Protein AF-A0A7W3W236-F1 (afdb_monomer_lite)

Secondary structure (DSSP, 8-state):
-------PPPPPP-S----------BTTB-----EEEE-TTSBP-TT-TTS-HHHHHHTB---EEEE---HHHHTT------SSHHHHS-HHHHHHHHHTTTTTT---

Structure (mmCIF, N/CA/C/O backbone):
data_AF-A0A7W3W236-F1
#
_entry.id   AF-A0A7W3W236-F1
#
loop_
_atom_site.group_PDB
_atom_site.id
_atom_site.type_symbol
_atom_site.label_atom_id
_atom_site.label_alt_id
_atom_site.label_comp_id
_atom_site.label_asym_id
_atom_site.label_entity_id
_atom_site.label_seq_id
_atom_site.pdbx_PDB_ins_code
_atom_site.Cartn_x
_atom_site.Cartn_y
_atom_site.Cartn_z
_atom_site.occupancy
_atom_site.B_iso_or_equiv
_atom_site.auth_seq_id
_atom_site.auth_comp_id
_atom_site.auth_asym_id
_atom_site.auth_atom_id
_atom_site.pdbx_PDB_model_num
ATOM 1 N N . MET A 1 1 ? -28.217 22.174 -3.347 1.00 35.62 1 MET A N 1
ATOM 2 C CA . MET A 1 1 ? -27.389 21.371 -4.274 1.00 35.62 1 MET A CA 1
ATOM 3 C C . MET A 1 1 ? -26.147 22.178 -4.628 1.00 35.62 1 MET A C 1
ATOM 5 O O . MET A 1 1 ? -26.247 23.078 -5.447 1.00 35.62 1 MET A O 1
ATOM 9 N N . LEU A 1 2 ? -25.011 21.941 -3.964 1.00 31.86 2 LEU A N 1
ATOM 10 C CA . LEU A 1 2 ? -23.776 22.700 -4.201 1.00 31.86 2 LEU A CA 1
ATOM 11 C C . LEU A 1 2 ? -22.709 21.747 -4.759 1.00 31.86 2 LEU A C 1
ATOM 13 O O . LEU A 1 2 ? -22.137 20.948 -4.021 1.00 31.86 2 LEU A O 1
ATOM 17 N N . ARG A 1 3 ? -22.484 21.798 -6.078 1.00 39.22 3 ARG A N 1
ATOM 18 C CA . ARG A 1 3 ? -21.377 21.100 -6.745 1.00 39.22 3 ARG A CA 1
ATOM 19 C C . ARG A 1 3 ? -20.084 21.846 -6.415 1.00 39.22 3 ARG A C 1
ATOM 21 O O . ARG A 1 3 ? -19.900 22.972 -6.866 1.00 39.22 3 ARG A O 1
ATOM 28 N N . ARG A 1 4 ? -19.196 21.245 -5.620 1.00 39.03 4 ARG A N 1
ATOM 29 C CA . ARG A 1 4 ? -17.830 21.756 -5.455 1.00 39.03 4 ARG A CA 1
ATOM 30 C C . ARG A 1 4 ? -16.996 21.280 -6.641 1.00 39.03 4 ARG A C 1
ATOM 32 O O . ARG A 1 4 ? -16.694 20.098 -6.754 1.00 39.03 4 ARG A O 1
ATOM 39 N N . HIS A 1 5 ? -16.671 22.215 -7.528 1.00 39.16 5 HIS A N 1
ATOM 40 C CA . HIS A 1 5 ? -15.630 22.053 -8.535 1.00 39.16 5 HIS A CA 1
ATOM 41 C C . HIS A 1 5 ? -14.279 21.909 -7.824 1.00 39.16 5 HIS A C 1
ATOM 43 O O . HIS A 1 5 ? -13.833 22.837 -7.153 1.00 39.16 5 HIS A O 1
ATOM 49 N N . ALA A 1 6 ? -13.645 20.744 -7.950 1.00 33.22 6 ALA A N 1
ATOM 50 C CA . ALA A 1 6 ? -12.238 20.579 -7.615 1.00 33.22 6 ALA A CA 1
ATOM 51 C C . ALA A 1 6 ? -11.414 21.180 -8.759 1.00 33.22 6 ALA A C 1
ATOM 53 O O . ALA A 1 6 ? -11.512 20.745 -9.906 1.00 33.22 6 ALA A O 1
ATOM 54 N N . GLN A 1 7 ? -10.657 22.228 -8.454 1.00 34.44 7 GLN A N 1
ATOM 55 C CA . GLN A 1 7 ? -9.749 22.864 -9.396 1.00 34.44 7 GLN A CA 1
ATOM 56 C C . GLN 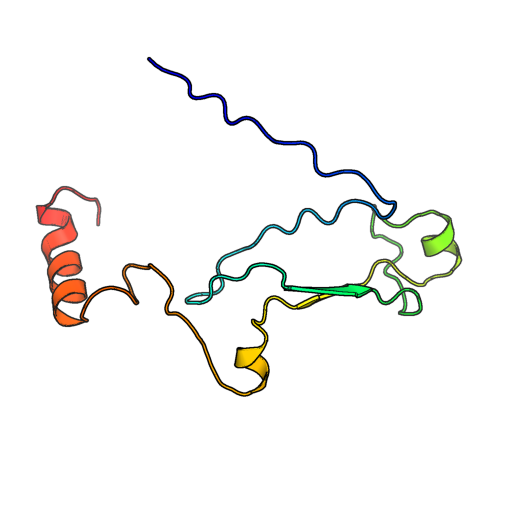A 1 7 ? -8.424 22.097 -9.378 1.00 34.44 7 GLN A C 1
ATOM 58 O O . GLN A 1 7 ? -7.723 22.082 -8.368 1.00 34.44 7 GLN A O 1
ATOM 63 N N . VAL A 1 8 ? -8.107 21.436 -10.490 1.00 36.78 8 VAL A N 1
ATOM 64 C CA . VAL A 1 8 ? -6.804 20.805 -10.729 1.00 36.78 8 VAL A CA 1
ATOM 65 C C . VAL A 1 8 ? -5.827 21.910 -11.128 1.00 36.78 8 VAL A C 1
ATOM 67 O O . VAL A 1 8 ? -6.052 22.607 -12.118 1.00 36.78 8 VAL A O 1
ATOM 70 N N . LEU A 1 9 ? -4.765 22.108 -10.344 1.00 28.53 9 LEU A N 1
ATOM 71 C CA . LEU A 1 9 ? -3.660 22.987 -10.727 1.00 28.53 9 LEU A CA 1
ATOM 72 C C . LEU A 1 9 ? -2.763 22.273 -11.755 1.00 28.53 9 LEU A C 1
ATOM 74 O O . LEU A 1 9 ? -2.390 21.122 -11.519 1.00 28.53 9 LEU A O 1
ATOM 78 N N . PRO A 1 10 ? -2.377 22.930 -12.864 1.00 26.72 10 PRO A N 1
ATOM 79 C CA . PRO A 1 10 ? -1.456 22.350 -13.831 1.00 26.72 10 PRO A CA 1
ATOM 80 C C . PRO A 1 10 ? -0.030 22.359 -13.265 1.00 26.72 10 PRO A C 1
ATOM 82 O O . PRO A 1 10 ? 0.537 23.415 -12.983 1.00 26.72 10 PRO A O 1
ATOM 85 N N . ILE A 1 11 ? 0.554 21.173 -13.101 1.00 37.38 11 ILE A N 1
ATOM 86 C CA . ILE A 1 11 ? 1.976 21.006 -12.789 1.00 37.38 11 ILE A CA 1
ATOM 87 C C . ILE A 1 11 ? 2.751 21.145 -14.104 1.00 37.38 11 ILE A C 1
ATOM 89 O O . ILE A 1 11 ? 2.419 20.506 -15.101 1.00 37.38 11 ILE A O 1
ATOM 93 N N . ALA A 1 12 ? 3.747 22.034 -14.113 1.00 30.95 12 ALA A N 1
ATOM 94 C CA . ALA A 1 12 ? 4.559 22.355 -15.280 1.00 30.95 12 ALA A CA 1
ATOM 95 C C . ALA A 1 12 ? 5.197 21.096 -15.895 1.00 30.95 12 ALA A C 1
ATOM 97 O O . ALA A 1 12 ? 5.868 20.320 -15.215 1.00 30.95 12 ALA A O 1
ATOM 98 N N . MET A 1 13 ? 4.962 20.926 -17.196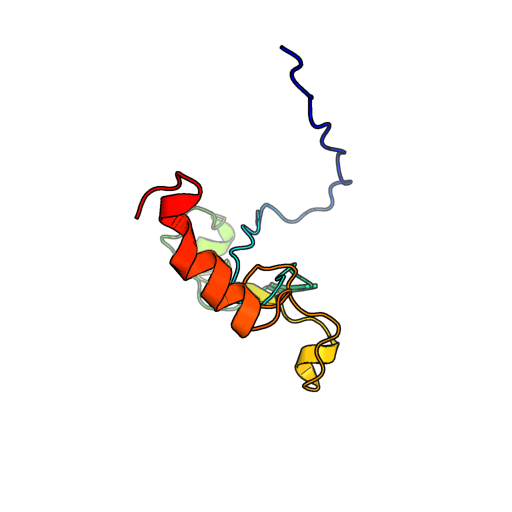 1.00 37.38 13 MET A N 1
ATOM 99 C CA . MET A 1 13 ? 5.322 19.752 -17.983 1.00 37.38 13 MET A CA 1
ATOM 100 C C . MET A 1 13 ? 6.806 19.752 -18.378 1.00 37.38 13 MET A C 1
ATOM 102 O O . MET A 1 13 ? 7.256 20.624 -19.120 1.00 37.38 13 MET A O 1
ATOM 106 N N . GLY A 1 14 ? 7.542 18.737 -17.921 1.00 31.22 14 GLY A N 1
ATOM 107 C CA . GLY A 1 14 ? 8.814 18.275 -18.492 1.00 31.22 14 GLY A CA 1
ATOM 108 C C . GLY A 1 14 ? 8.653 16.855 -19.067 1.00 31.22 14 GLY A C 1
ATOM 109 O O . GLY A 1 14 ? 7.736 16.145 -18.657 1.00 31.22 14 GLY A O 1
ATOM 110 N N . PRO A 1 15 ? 9.482 16.422 -20.035 1.00 47.69 15 PRO A N 1
ATOM 111 C CA . PRO A 1 15 ? 9.082 15.418 -21.017 1.00 47.69 15 PRO A CA 1
ATOM 112 C C . PRO A 1 15 ? 9.414 13.981 -20.588 1.00 47.69 15 PRO A C 1
ATOM 114 O O . PRO A 1 15 ? 10.483 13.480 -20.922 1.00 47.69 15 PRO A O 1
ATOM 117 N N . GLN A 1 16 ? 8.488 13.290 -19.922 1.00 42.06 16 GLN A N 1
ATOM 118 C CA . GLN A 1 16 ? 8.294 11.832 -20.030 1.00 42.06 16 GLN A CA 1
ATOM 119 C C . GLN A 1 16 ? 6.821 11.511 -19.690 1.00 42.06 16 GLN A C 1
ATOM 121 O O . GLN A 1 16 ? 6.307 12.081 -18.726 1.00 42.06 16 GLN A O 1
ATOM 126 N N . PRO A 1 17 ? 6.135 10.651 -20.465 1.00 44.19 17 PRO A N 1
ATOM 127 C CA . PRO A 1 17 ? 4.684 10.510 -20.415 1.00 44.19 17 PRO A CA 1
ATOM 128 C C . PRO A 1 17 ? 4.214 9.556 -19.305 1.00 44.19 17 PRO A C 1
ATOM 130 O O . PRO A 1 17 ? 4.782 8.489 -19.084 1.00 44.19 17 PRO A O 1
ATOM 133 N N . ASP A 1 18 ? 3.145 9.978 -18.635 1.00 38.09 18 ASP A N 1
ATOM 134 C CA . ASP A 1 18 ? 1.958 9.182 -18.306 1.00 38.09 18 ASP A CA 1
ATOM 135 C C . ASP A 1 18 ? 2.146 7.838 -17.589 1.00 38.09 18 ASP A C 1
ATOM 137 O O . ASP A 1 18 ? 1.686 6.793 -18.049 1.00 38.09 18 ASP A O 1
ATOM 141 N N . VAL A 1 19 ? 2.695 7.873 -16.373 1.00 38.00 19 VAL A N 1
ATOM 142 C CA . VAL A 1 19 ? 2.269 6.902 -15.358 1.00 38.00 19 VAL A CA 1
ATOM 143 C C . VAL A 1 19 ? 1.354 7.620 -14.377 1.00 38.00 19 VAL A C 1
ATOM 145 O O . VAL A 1 19 ? 1.799 8.213 -13.395 1.00 38.00 19 VAL A O 1
ATOM 148 N N . GLU A 1 20 ? 0.053 7.572 -14.651 1.00 36.50 20 GLU A N 1
ATOM 149 C CA . GLU A 1 20 ? -0.967 7.826 -13.639 1.00 36.50 20 GLU A CA 1
ATOM 150 C C . GLU A 1 20 ? -0.866 6.690 -12.612 1.00 36.50 20 GLU A C 1
ATOM 152 O O . GLU A 1 20 ? -1.377 5.587 -12.809 1.00 36.50 20 GLU A O 1
ATOM 157 N N . VAL A 1 21 ? -0.091 6.905 -11.546 1.00 39.84 21 VAL A N 1
ATOM 158 C CA . VAL A 1 21 ? 0.052 5.889 -10.505 1.00 39.84 21 VAL A CA 1
ATOM 159 C C . VAL A 1 21 ? -1.218 5.890 -9.672 1.00 39.84 21 VAL A C 1
ATOM 161 O O . VAL A 1 21 ? -1.393 6.712 -8.773 1.00 39.84 21 VAL A O 1
ATOM 164 N N . LEU A 1 22 ? -2.096 4.936 -9.969 1.00 37.62 22 LEU A N 1
ATOM 165 C CA . LEU A 1 22 ? -3.192 4.568 -9.091 1.00 37.62 22 LEU A CA 1
ATOM 166 C C . LEU A 1 22 ? -2.584 3.983 -7.808 1.00 37.62 22 LEU A C 1
ATOM 168 O O . LEU A 1 22 ? -2.188 2.818 -7.757 1.00 37.62 22 LEU A O 1
ATOM 172 N N . ALA A 1 23 ? -2.452 4.816 -6.778 1.00 42.56 23 ALA A N 1
ATOM 173 C CA . ALA A 1 23 ? -2.080 4.373 -5.445 1.00 42.56 23 ALA A CA 1
ATOM 174 C C . ALA A 1 23 ? -3.230 3.530 -4.876 1.00 42.56 23 ALA A C 1
ATOM 176 O O . ALA A 1 23 ? -4.226 4.063 -4.392 1.00 42.56 23 ALA A O 1
ATOM 177 N N . LEU A 1 24 ? -3.113 2.207 -4.977 1.00 39.97 24 LEU A N 1
ATOM 178 C CA . LEU A 1 24 ? -3.951 1.294 -4.211 1.00 39.97 24 LEU A CA 1
ATOM 179 C C . LEU A 1 24 ? -3.358 1.143 -2.809 1.00 39.97 24 LEU A C 1
ATOM 181 O O . LEU A 1 24 ? -2.155 0.930 -2.646 1.00 39.97 24 LEU A O 1
ATOM 185 N N . ASP A 1 25 ? -4.232 1.265 -1.813 1.00 41.03 25 ASP A N 1
ATOM 186 C CA . ASP A 1 25 ? -3.963 0.960 -0.412 1.00 41.03 25 ASP A CA 1
ATOM 187 C C . ASP A 1 25 ? -3.480 -0.495 -0.298 1.00 41.03 25 ASP A C 1
ATOM 189 O O . ASP A 1 25 ? -4.229 -1.442 -0.538 1.00 41.03 25 ASP A O 1
ATOM 193 N N . VAL A 1 26 ? -2.201 -0.687 0.026 1.00 49.28 26 VAL A N 1
ATOM 194 C CA . VAL A 1 26 ? -1.741 -1.953 0.604 1.00 49.28 26 VAL A CA 1
ATOM 195 C C . VAL A 1 26 ? -2.109 -1.867 2.083 1.00 49.28 26 VAL A C 1
ATOM 197 O O . VAL A 1 26 ? -1.742 -0.860 2.696 1.00 49.28 26 VAL A O 1
ATOM 200 N N . PRO A 1 27 ? -2.788 -2.873 2.674 1.00 44.28 27 PRO A N 1
ATOM 201 C CA . PRO A 1 27 ? -3.315 -2.779 4.028 1.00 44.28 27 PRO A CA 1
ATOM 202 C C . PRO A 1 27 ? -2.271 -2.237 4.997 1.00 44.28 27 PRO A C 1
ATOM 204 O O . PRO A 1 27 ? -1.248 -2.868 5.276 1.00 44.28 27 PRO A O 1
ATOM 207 N N . GLY A 1 28 ? -2.531 -1.032 5.487 1.00 51.38 28 GLY A N 1
ATOM 208 C CA . GLY A 1 28 ? -1.719 -0.411 6.512 1.00 51.38 28 GLY A CA 1
ATOM 209 C C . GLY A 1 28 ? -0.544 0.450 6.025 1.00 51.38 28 GLY A C 1
ATOM 210 O O . GLY A 1 28 ? 0.329 0.765 6.836 1.00 51.38 28 GLY A O 1
ATOM 211 N N . ARG A 1 29 ? -0.472 0.851 4.747 1.00 54.78 29 ARG A N 1
ATOM 212 C CA . ARG A 1 29 ? 0.569 1.779 4.266 1.00 54.78 29 ARG A CA 1
ATOM 213 C C . ARG A 1 29 ? -0.014 2.843 3.343 1.00 54.78 29 ARG A C 1
ATOM 215 O O . ARG A 1 29 ? -0.427 2.552 2.227 1.00 54.78 29 ARG A O 1
ATOM 222 N N . LEU A 1 30 ? 0.052 4.101 3.786 1.00 51.97 30 LEU A N 1
ATOM 223 C CA . LEU A 1 30 ? -0.125 5.252 2.904 1.00 51.97 30 LEU A CA 1
ATOM 224 C C . LEU A 1 30 ? 1.029 5.260 1.890 1.00 51.97 30 LEU A C 1
ATOM 226 O O . LEU A 1 30 ? 2.134 5.710 2.190 1.00 51.97 30 LEU A O 1
ATOM 230 N N . CYS A 1 31 ? 0.779 4.714 0.705 1.00 52.25 31 CYS A N 1
ATOM 231 C CA . CYS A 1 31 ? 1.759 4.611 -0.365 1.00 52.25 31 CYS A C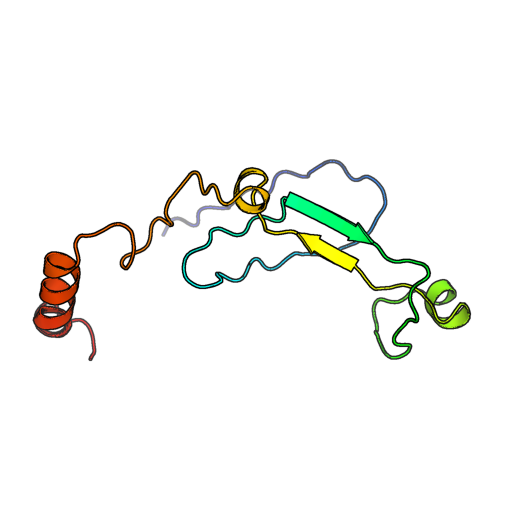A 1
ATOM 232 C C . CYS A 1 31 ? 1.597 5.783 -1.336 1.00 52.25 31 CYS A C 1
ATOM 234 O O . CYS A 1 31 ? 0.795 5.737 -2.262 1.00 52.25 31 CYS A O 1
ATOM 236 N N . VAL A 1 32 ? 2.397 6.829 -1.136 1.00 59.72 32 VAL A N 1
ATOM 237 C CA . VAL A 1 32 ? 2.692 7.805 -2.194 1.00 59.72 32 VAL A CA 1
ATOM 238 C C . VAL A 1 32 ? 3.945 7.316 -2.915 1.00 59.72 32 VAL A C 1
ATOM 240 O O . VAL A 1 32 ? 4.874 6.832 -2.268 1.00 59.72 32 VAL A O 1
ATOM 243 N N . VAL A 1 33 ? 3.995 7.414 -4.245 1.00 61.03 33 VAL A N 1
ATOM 244 C CA . VAL A 1 33 ? 5.233 7.106 -4.973 1.00 61.03 33 VAL A CA 1
ATOM 245 C C . VAL A 1 33 ? 6.307 8.101 -4.564 1.00 61.03 33 VAL A C 1
ATOM 247 O O . VAL A 1 33 ? 6.174 9.300 -4.792 1.00 61.03 33 VAL A O 1
ATOM 250 N N . VAL A 1 34 ? 7.385 7.588 -3.977 1.00 70.31 34 VAL A N 1
ATOM 251 C CA . VAL A 1 34 ? 8.529 8.393 -3.532 1.00 70.31 34 VAL A CA 1
ATOM 252 C C . VAL A 1 34 ? 9.645 8.362 -4.571 1.00 70.31 34 VAL A C 1
ATOM 254 O O . VAL A 1 34 ? 10.401 9.325 -4.700 1.00 70.31 34 VAL A O 1
ATOM 257 N N . ARG A 1 35 ? 9.777 7.264 -5.328 1.00 78.38 35 ARG A N 1
ATOM 258 C CA . ARG A 1 35 ? 10.813 7.149 -6.360 1.00 78.38 35 ARG A CA 1
ATOM 259 C C . ARG A 1 35 ? 10.391 6.329 -7.569 1.00 78.38 35 ARG A C 1
ATOM 261 O O . ARG A 1 35 ? 9.652 5.360 -7.440 1.00 78.38 35 ARG A O 1
ATOM 268 N N . HIS A 1 36 ? 10.937 6.691 -8.725 1.00 86.94 36 HIS A N 1
ATOM 269 C CA . HIS A 1 36 ? 10.736 6.011 -10.001 1.00 86.94 36 HIS A CA 1
ATOM 270 C C . HIS A 1 36 ? 12.084 5.566 -10.574 1.00 86.94 36 HIS A C 1
ATOM 272 O O . HIS A 1 36 ? 13.023 6.359 -10.648 1.00 86.94 36 HIS A O 1
ATOM 278 N N . TYR A 1 37 ? 12.166 4.300 -10.975 1.00 87.56 37 TYR A N 1
ATOM 279 C CA . TYR A 1 37 ? 13.355 3.678 -11.545 1.00 87.56 37 TYR A CA 1
ATOM 280 C C . TYR A 1 37 ? 12.998 3.050 -12.899 1.00 87.56 37 TYR A C 1
ATOM 282 O O . TYR A 1 37 ? 12.458 1.943 -12.927 1.00 87.56 37 TYR A O 1
ATOM 290 N N . PRO A 1 38 ? 13.238 3.740 -14.024 1.00 87.06 38 PRO A N 1
ATOM 291 C CA . PRO A 1 38 ? 13.021 3.171 -15.350 1.00 87.06 38 PRO A CA 1
ATOM 292 C C . PRO A 1 38 ? 14.128 2.173 -15.719 1.00 87.06 38 PRO A C 1
ATOM 294 O O . PRO A 1 38 ? 15.289 2.354 -15.357 1.00 87.06 38 PRO A O 1
ATOM 297 N N . PHE A 1 39 ? 13.773 1.144 -16.490 1.00 86.94 39 PHE A N 1
ATOM 298 C CA . PHE A 1 39 ? 14.688 0.123 -17.008 1.00 86.94 39 PHE A CA 1
ATOM 299 C C . PHE A 1 39 ? 14.588 0.058 -18.542 1.00 86.94 39 PHE A C 1
ATOM 301 O O . PHE A 1 39 ? 13.919 -0.828 -19.082 1.00 86.94 39 PHE A O 1
ATOM 308 N N . PRO A 1 40 ? 15.222 1.001 -19.264 1.00 85.25 40 PRO A N 1
ATOM 309 C CA . PRO A 1 40 ? 15.111 1.103 -20.723 1.00 85.25 40 PRO A CA 1
ATOM 310 C C . PRO A 1 40 ? 15.775 -0.065 -21.468 1.00 85.25 40 PRO A C 1
ATOM 312 O O . PRO A 1 40 ? 15.342 -0.420 -22.563 1.00 85.25 40 PRO A O 1
ATOM 315 N N . ASP A 1 41 ? 16.784 -0.690 -20.862 1.00 88.38 41 ASP A N 1
ATOM 316 C CA . ASP A 1 41 ? 17.547 -1.790 -21.465 1.00 88.38 41 ASP A CA 1
ATOM 317 C C . ASP A 1 41 ? 16.986 -3.175 -21.116 1.00 88.38 41 ASP A C 1
ATOM 319 O O . ASP A 1 41 ? 17.441 -4.191 -21.640 1.00 88.38 41 ASP A O 1
ATOM 323 N N . ALA A 1 42 ? 15.981 -3.247 -20.237 1.00 87.19 42 ALA A N 1
ATOM 324 C CA . ALA A 1 42 ? 15.355 -4.515 -19.887 1.00 87.19 42 ALA A CA 1
ATOM 325 C C . ALA A 1 42 ? 14.528 -5.058 -21.068 1.00 87.19 42 ALA A C 1
ATOM 327 O O . ALA A 1 42 ? 13.847 -4.269 -21.729 1.00 87.19 42 ALA A O 1
ATOM 328 N N . PRO A 1 43 ? 14.502 -6.387 -21.304 1.00 87.31 43 PRO A N 1
ATOM 329 C CA . PRO A 1 43 ? 13.691 -6.985 -22.363 1.00 87.31 43 PRO A CA 1
ATOM 330 C C . PRO A 1 43 ? 12.227 -6.551 -22.260 1.00 87.31 43 PRO A C 1
ATOM 332 O O . PRO A 1 43 ? 11.596 -6.729 -21.212 1.00 87.31 43 PRO A O 1
ATOM 335 N N . GLY A 1 44 ? 11.708 -5.966 -23.335 1.00 80.88 44 GLY A N 1
ATOM 336 C CA . GLY A 1 44 ? 10.351 -5.444 -23.429 1.00 80.88 44 GLY A CA 1
ATOM 337 C C . GLY A 1 44 ? 9.331 -6.557 -23.661 1.00 80.88 44 GLY A C 1
ATOM 338 O O . GLY A 1 44 ? 9.674 -7.672 -24.048 1.00 80.88 44 GLY A O 1
ATOM 339 N N . ILE A 1 45 ? 8.055 -6.262 -23.418 1.00 86.12 45 ILE A N 1
ATOM 340 C CA . ILE A 1 45 ? 6.946 -7.156 -23.776 1.00 86.12 45 ILE A CA 1
ATOM 341 C C . ILE A 1 45 ? 6.265 -6.531 -25.002 1.00 86.12 45 ILE A C 1
ATOM 343 O O . ILE A 1 45 ? 5.553 -5.543 -24.845 1.00 86.12 45 ILE A O 1
ATOM 347 N N . PRO A 1 46 ? 6.472 -7.055 -26.223 1.00 79.62 46 PRO A N 1
ATOM 348 C CA . PRO A 1 46 ? 6.149 -6.336 -27.463 1.00 79.62 46 PRO A CA 1
ATOM 349 C C . PRO A 1 46 ? 4.650 -6.094 -27.683 1.00 79.62 46 PRO A C 1
ATOM 351 O O . PRO A 1 46 ? 4.275 -5.222 -28.459 1.00 79.62 46 PRO A O 1
ATOM 354 N N . MET A 1 47 ? 3.783 -6.837 -26.989 1.00 87.31 47 MET A N 1
ATOM 355 C CA . MET A 1 47 ? 2.326 -6.664 -27.066 1.00 87.31 47 MET A CA 1
ATOM 356 C C . MET A 1 47 ? 1.799 -5.502 -26.214 1.00 87.31 47 MET A C 1
ATOM 358 O O . MET A 1 47 ? 0.598 -5.245 -26.199 1.00 87.31 47 MET A O 1
ATOM 362 N N . VAL A 1 48 ? 2.666 -4.823 -25.464 1.00 85.38 48 VAL A N 1
ATOM 3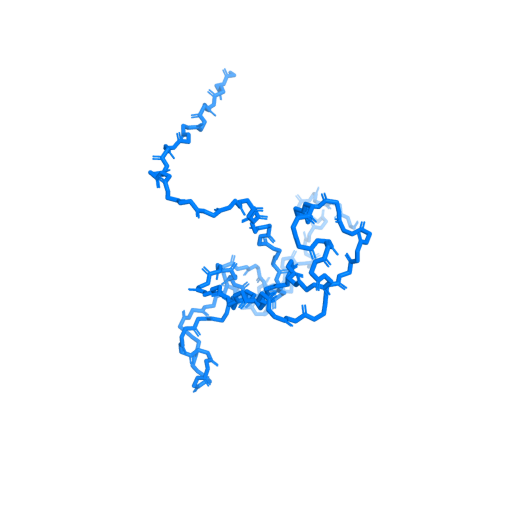63 C CA . VAL A 1 48 ? 2.259 -3.728 -24.589 1.00 85.38 48 VAL A CA 1
ATOM 364 C C . VAL A 1 48 ? 1.924 -2.481 -25.426 1.00 85.38 48 VAL A C 1
ATOM 366 O O . VAL A 1 48 ? 2.781 -2.002 -26.171 1.00 85.38 48 VAL A O 1
ATOM 369 N N . PRO A 1 49 ? 0.700 -1.924 -25.307 1.00 86.50 49 PRO A N 1
ATOM 370 C CA . PRO A 1 49 ? 0.200 -0.910 -26.238 1.00 86.50 49 PRO A CA 1
ATOM 371 C C . PRO A 1 49 ? 0.849 0.469 -26.072 1.00 86.50 49 PRO A C 1
ATOM 373 O O . PRO A 1 49 ? 0.858 1.244 -27.021 1.00 86.50 49 PRO A O 1
ATOM 376 N N . TYR A 1 50 ? 1.405 0.773 -24.896 1.00 83.81 50 TYR A N 1
ATOM 377 C CA . TYR A 1 50 ? 2.060 2.056 -24.617 1.00 83.81 50 TYR A CA 1
ATOM 378 C C . TYR A 1 50 ? 3.529 2.111 -25.062 1.00 83.81 50 TYR A C 1
ATOM 380 O O . TYR A 1 50 ? 4.180 3.140 -24.898 1.00 83.81 50 TYR A O 1
ATOM 388 N N . LEU A 1 51 ? 4.079 1.016 -25.599 1.00 84.62 51 LEU A N 1
ATOM 389 C CA . LEU A 1 51 ? 5.431 1.030 -26.150 1.00 84.62 51 LEU A CA 1
ATOM 390 C C . LEU A 1 51 ? 5.468 1.846 -27.441 1.00 84.62 51 LEU A C 1
ATOM 392 O O . LEU A 1 51 ? 4.637 1.651 -28.332 1.00 84.62 51 LEU A O 1
ATOM 396 N N . THR A 1 52 ? 6.478 2.704 -27.574 1.00 86.81 52 THR A N 1
ATOM 397 C CA . THR A 1 52 ? 6.733 3.384 -28.845 1.00 86.81 52 THR A CA 1
ATOM 398 C C . THR A 1 52 ? 7.213 2.379 -29.894 1.00 86.81 52 THR A C 1
ATOM 400 O O . THR A 1 52 ? 7.765 1.328 -29.563 1.00 86.81 52 THR A O 1
ATOM 403 N N . GLU A 1 53 ? 7.061 2.700 -31.181 1.00 87.69 53 GLU A N 1
ATOM 404 C CA . GLU A 1 53 ? 7.607 1.861 -32.261 1.00 87.69 53 GLU A CA 1
ATOM 405 C C . GLU A 1 53 ? 9.128 1.664 -32.125 1.00 87.69 53 GLU A C 1
ATOM 407 O O . GLU A 1 53 ? 9.647 0.587 -32.411 1.00 87.69 53 GLU A O 1
ATOM 412 N N . ALA A 1 54 ? 9.849 2.665 -31.608 1.00 85.94 54 ALA A N 1
ATOM 413 C CA . ALA A 1 54 ? 11.279 2.553 -31.332 1.00 85.94 54 ALA A CA 1
ATOM 414 C C . ALA A 1 54 ? 11.585 1.523 -30.229 1.00 85.94 54 ALA A C 1
ATOM 416 O O . ALA A 1 54 ? 12.531 0.747 -30.364 1.00 85.94 54 ALA A O 1
ATOM 417 N N . ASP A 1 55 ? 10.779 1.478 -29.167 1.00 84.88 55 ASP A N 1
ATOM 418 C CA . ASP A 1 55 ? 10.938 0.506 -28.077 1.00 84.88 55 ASP A CA 1
ATOM 419 C C . ASP A 1 55 ? 10.584 -0.914 -28.530 1.00 84.88 55 ASP A C 1
ATOM 421 O O . ASP A 1 55 ? 11.294 -1.868 -28.205 1.00 84.88 55 ASP A O 1
ATOM 425 N N . LYS A 1 56 ? 9.533 -1.055 -29.349 1.00 85.81 56 LYS A N 1
ATOM 426 C CA . LYS A 1 56 ? 9.160 -2.334 -29.971 1.00 85.81 56 LYS A CA 1
ATOM 427 C C . LYS A 1 56 ? 10.283 -2.868 -30.856 1.00 85.81 56 LYS A C 1
ATOM 429 O O . LYS A 1 56 ? 10.669 -4.023 -30.707 1.00 85.81 56 LYS A O 1
ATOM 434 N N . ASN A 1 57 ? 10.845 -2.019 -31.719 1.00 88.19 57 ASN A N 1
ATOM 435 C CA . ASN A 1 57 ? 11.937 -2.388 -32.623 1.00 88.19 57 ASN A CA 1
ATOM 436 C C . ASN A 1 57 ? 13.223 -2.751 -31.875 1.00 88.19 57 ASN A C 1
ATOM 438 O O . ASN A 1 57 ? 13.940 -3.661 -32.283 1.00 88.19 57 ASN A O 1
ATOM 442 N N . ARG A 1 58 ? 13.515 -2.057 -30.770 1.00 87.12 58 ARG A N 1
ATOM 443 C CA . ARG A 1 58 ? 14.663 -2.362 -29.908 1.00 87.12 58 ARG A CA 1
ATOM 444 C C . ARG A 1 58 ? 14.459 -3.646 -29.096 1.00 87.12 58 ARG A C 1
ATOM 446 O O . ARG A 1 58 ? 15.431 -4.234 -28.633 1.00 87.12 58 ARG A O 1
ATOM 453 N N . GLY A 1 59 ? 13.212 -4.079 -28.908 1.00 86.00 59 GLY A N 1
ATOM 454 C CA . GLY A 1 59 ? 12.867 -5.225 -28.069 1.00 86.00 59 GLY A CA 1
ATOM 455 C C . GLY A 1 59 ? 13.132 -4.988 -26.578 1.00 86.00 59 GLY A C 1
ATOM 456 O O . GLY A 1 59 ? 13.164 -5.944 -25.803 1.00 86.00 59 GLY A O 1
ATOM 457 N N . SER A 1 60 ? 13.329 -3.733 -26.160 1.00 85.44 60 SER A N 1
ATOM 458 C CA . SER A 1 60 ? 13.646 -3.354 -24.781 1.00 85.44 60 SER A CA 1
ATOM 459 C C . SER A 1 60 ? 12.917 -2.083 -24.346 1.00 85.44 60 SER A C 1
ATOM 461 O O . SER A 1 60 ? 12.596 -1.217 -25.162 1.00 85.44 60 SER A O 1
ATOM 463 N N . GLY A 1 61 ? 12.670 -1.962 -23.043 1.00 83.88 61 GLY A N 1
ATOM 464 C CA . GLY A 1 61 ? 12.025 -0.803 -22.429 1.00 83.88 61 GLY A CA 1
ATOM 465 C C . GLY A 1 61 ? 10.592 -1.060 -21.964 1.00 83.88 61 GLY A C 1
ATOM 466 O O . GLY A 1 61 ? 10.130 -2.199 -21.873 1.00 83.88 61 GLY A O 1
ATOM 467 N N . GLY A 1 62 ? 9.905 0.024 -21.589 1.00 82.44 62 GLY A N 1
ATOM 468 C CA . GLY A 1 62 ? 8.546 -0.011 -21.031 1.00 82.44 62 GLY A CA 1
ATOM 469 C C . GLY A 1 62 ? 8.429 -0.665 -19.657 1.00 82.44 62 GLY A C 1
ATOM 470 O O . GLY A 1 62 ? 7.337 -1.052 -19.256 1.00 82.44 62 GLY A O 1
ATOM 471 N N . LYS A 1 63 ? 9.544 -0.819 -18.937 1.00 86.56 63 LYS A N 1
ATOM 472 C CA . LYS A 1 63 ? 9.569 -1.359 -17.578 1.00 86.56 63 LYS A CA 1
ATOM 473 C C . LYS A 1 63 ? 10.084 -0.305 -16.619 1.00 86.56 63 LYS A C 1
ATOM 475 O O . LYS A 1 63 ? 11.078 0.365 -16.895 1.00 86.56 63 LYS A O 1
ATOM 480 N N . SER A 1 64 ? 9.434 -0.198 -15.474 1.00 88.75 64 SER A N 1
ATOM 481 C CA . SER A 1 64 ? 9.890 0.632 -14.374 1.00 88.75 64 SER A CA 1
ATOM 482 C C . SER A 1 64 ? 9.551 -0.015 -13.038 1.00 88.75 64 SER A C 1
ATOM 484 O O . SER A 1 64 ? 8.646 -0.843 -12.935 1.00 88.75 64 SER A O 1
ATOM 486 N N . ILE A 1 65 ? 10.312 0.350 -12.011 1.00 88.19 65 ILE A N 1
ATOM 487 C CA . ILE A 1 65 ? 10.001 0.055 -10.617 1.00 88.19 65 ILE A CA 1
ATOM 488 C C . ILE A 1 65 ? 9.610 1.372 -9.961 1.00 88.19 65 ILE A C 1
ATOM 490 O O . ILE A 1 65 ? 10.350 2.357 -10.009 1.00 88.19 65 ILE A O 1
ATOM 494 N N . LEU A 1 66 ? 8.446 1.379 -9.327 1.00 85.38 66 LEU A N 1
ATOM 495 C CA . LEU A 1 66 ? 7.988 2.480 -8.495 1.00 85.38 66 LEU A CA 1
ATOM 496 C C . LEU A 1 66 ? 8.207 2.085 -7.039 1.00 85.38 66 LEU A C 1
ATOM 498 O O . LEU A 1 66 ? 7.675 1.080 -6.573 1.00 85.38 66 LEU A O 1
ATOM 502 N N . SER A 1 67 ? 9.012 2.864 -6.322 1.00 83.12 67 SER A N 1
ATOM 503 C CA . SER A 1 67 ? 9.159 2.707 -4.881 1.00 83.12 67 SER A CA 1
ATOM 504 C C . SER A 1 67 ? 8.122 3.562 -4.168 1.00 83.12 67 SER A C 1
ATOM 506 O O . SER A 1 67 ? 8.166 4.795 -4.222 1.00 83.12 67 SER A O 1
ATOM 508 N N . CYS A 1 68 ? 7.218 2.885 -3.467 1.00 80.56 68 CYS A N 1
ATOM 509 C CA . CYS A 1 68 ? 6.255 3.487 -2.546 1.00 80.56 68 CYS A CA 1
ATOM 510 C C . CYS A 1 68 ? 6.713 3.394 -1.081 1.00 80.56 68 CYS A C 1
ATOM 512 O O . CYS A 1 68 ? 5.915 3.617 -0.171 1.00 80.56 68 CYS A O 1
ATOM 514 N N . LEU A 1 69 ? 7.971 3.003 -0.844 1.00 80.12 69 LEU A N 1
ATOM 515 C CA . LEU A 1 69 ? 8.554 2.975 0.493 1.00 80.12 69 LEU A CA 1
ATOM 516 C C . LEU A 1 69 ? 8.986 4.386 0.888 1.00 80.12 69 LEU A C 1
ATOM 518 O O . LEU A 1 69 ? 9.710 5.058 0.148 1.00 80.12 69 LEU A O 1
ATOM 522 N N . LEU A 1 70 ? 8.582 4.808 2.082 1.00 79.56 70 LEU A N 1
ATOM 523 C CA . LEU A 1 70 ? 9.140 5.994 2.717 1.00 79.56 70 LEU A CA 1
ATOM 524 C C . LEU A 1 70 ? 10.628 5.754 3.019 1.00 79.56 70 LEU A C 1
ATOM 526 O O . LEU A 1 70 ? 10.999 4.623 3.340 1.00 79.56 70 LEU A O 1
ATOM 530 N N . PRO A 1 71 ? 11.488 6.790 2.977 1.00 79.88 71 PRO A N 1
ATOM 531 C CA . PRO A 1 71 ? 12.928 6.623 3.177 1.00 79.88 71 PRO A CA 1
ATOM 532 C C . PRO A 1 71 ? 13.289 5.851 4.450 1.00 79.88 71 PRO A C 1
ATOM 534 O O . PRO A 1 71 ? 14.077 4.915 4.385 1.00 79.88 71 PRO A O 1
ATOM 537 N N . GLY A 1 72 ? 12.638 6.162 5.576 1.00 80.56 72 GLY A N 1
ATOM 538 C CA . GLY A 1 72 ? 12.890 5.479 6.845 1.00 80.56 72 GLY A CA 1
ATOM 539 C C . GLY A 1 72 ? 12.535 3.988 6.843 1.00 80.56 72 GLY A C 1
ATOM 540 O O . GLY A 1 72 ? 13.135 3.227 7.602 1.00 80.56 72 GLY A O 1
ATOM 541 N N . GLN A 1 73 ? 11.614 3.542 5.979 1.00 80.62 73 GLN A N 1
ATOM 542 C CA . GLN A 1 73 ? 11.177 2.141 5.939 1.00 80.62 73 GLN A CA 1
ATOM 543 C C . GLN A 1 73 ? 12.256 1.214 5.384 1.00 80.62 73 GLN A C 1
ATOM 545 O O . GLN A 1 73 ? 12.217 0.016 5.659 1.00 80.62 73 GLN A O 1
ATOM 550 N N . LEU A 1 74 ? 13.225 1.757 4.641 1.00 82.50 74 LEU A N 1
ATOM 551 C CA . LEU A 1 74 ? 14.410 1.015 4.209 1.00 82.50 74 LEU A CA 1
ATOM 552 C C . LEU A 1 74 ? 15.308 0.648 5.399 1.00 82.50 74 LEU A C 1
ATOM 554 O O . LEU A 1 74 ? 15.897 -0.426 5.404 1.00 82.50 74 LEU A O 1
ATOM 558 N N . ASP A 1 75 ? 15.318 1.491 6.431 1.00 86.12 75 ASP A N 1
ATOM 559 C CA . ASP A 1 75 ? 16.069 1.295 7.675 1.00 86.12 75 ASP A CA 1
ATOM 560 C C . ASP A 1 75 ? 15.199 0.681 8.790 1.00 86.12 75 ASP A C 1
ATOM 562 O O . ASP A 1 75 ? 15.552 0.704 9.968 1.00 86.12 75 ASP A O 1
ATOM 566 N N . GLY A 1 76 ? 14.017 0.159 8.440 1.00 80.88 76 GLY A N 1
ATOM 567 C CA . GLY A 1 76 ? 13.072 -0.446 9.385 1.00 80.88 76 GLY A CA 1
ATOM 568 C C . GLY A 1 76 ? 12.276 0.553 10.234 1.00 80.88 76 GLY A C 1
ATOM 569 O O . GLY A 1 76 ? 11.530 0.142 11.120 1.00 80.88 76 GLY A O 1
ATOM 570 N N . THR A 1 77 ? 12.383 1.855 9.965 1.00 80.25 77 THR A N 1
ATOM 571 C CA . THR A 1 77 ? 11.631 2.899 10.677 1.00 80.25 77 THR A CA 1
ATOM 572 C C . THR A 1 77 ? 10.370 3.298 9.907 1.00 80.25 77 THR A C 1
ATOM 574 O O . THR A 1 77 ? 10.382 3.468 8.692 1.00 80.25 77 THR A O 1
ATOM 577 N N . CYS A 1 78 ? 9.238 3.463 10.592 1.00 73.44 78 CYS A N 1
ATOM 578 C CA . CYS A 1 78 ? 8.005 3.944 9.966 1.00 73.44 78 CYS A CA 1
ATOM 579 C C . CYS A 1 78 ? 7.476 5.144 10.744 1.00 73.44 78 CYS A C 1
ATOM 581 O O . CYS A 1 78 ? 6.977 5.010 11.860 1.00 73.44 78 CYS A O 1
ATOM 583 N N . THR A 1 79 ? 7.604 6.333 10.160 1.00 69.69 79 THR A N 1
ATOM 584 C CA . THR A 1 79 ? 7.091 7.574 10.741 1.00 69.69 79 THR A CA 1
ATOM 585 C C . THR A 1 79 ? 5.634 7.745 10.331 1.00 69.69 79 THR A C 1
ATOM 587 O O . THR A 1 79 ? 5.330 8.379 9.324 1.00 69.69 79 THR A O 1
ATOM 590 N N . GLY A 1 80 ? 4.733 7.132 11.090 1.00 70.62 80 GLY A N 1
ATOM 591 C CA . GLY A 1 80 ? 3.296 7.283 10.891 1.00 70.62 80 GLY A CA 1
ATOM 592 C C . GLY A 1 80 ? 2.566 5.952 10.846 1.00 70.62 80 GLY A C 1
ATOM 593 O O . GLY A 1 80 ? 3.053 4.963 10.300 1.00 70.62 80 GLY A O 1
ATOM 594 N N . SER A 1 81 ? 1.378 5.967 11.438 1.00 73.50 81 SER A N 1
ATOM 595 C CA . SER A 1 81 ? 0.390 4.909 11.312 1.00 73.50 81 SER A CA 1
ATOM 596 C C . SER A 1 81 ? -0.697 5.398 10.351 1.00 73.50 81 SER A C 1
ATOM 598 O O . SER A 1 81 ? -1.043 6.583 10.398 1.00 73.50 81 SER A O 1
ATOM 600 N N . PRO A 1 82 ? -1.238 4.540 9.476 1.00 77.06 82 PRO A N 1
ATOM 601 C CA . PRO A 1 82 ? -2.400 4.876 8.664 1.00 77.06 82 PRO A CA 1
ATOM 602 C C . PRO A 1 82 ? -3.528 5.428 9.532 1.00 77.06 82 PRO A C 1
ATOM 604 O O . PRO A 1 82 ? -3.777 4.934 10.634 1.00 77.06 82 PRO A O 1
ATOM 607 N N . ALA A 1 83 ? -4.240 6.426 9.022 1.00 82.94 83 ALA A N 1
ATOM 608 C CA . ALA A 1 83 ? -5.451 6.930 9.653 1.00 82.94 83 ALA A CA 1
ATOM 609 C C . ALA A 1 83 ?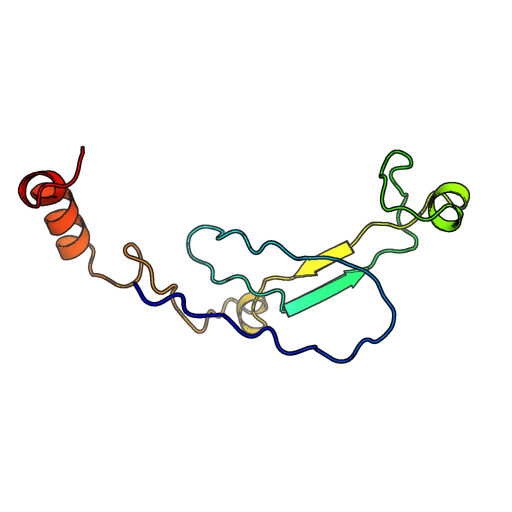 -6.644 6.036 9.267 1.00 82.94 83 ALA A C 1
ATOM 611 O O . ALA A 1 83 ? -7.503 6.436 8.486 1.00 82.94 83 ALA A O 1
ATOM 612 N N . SER A 1 84 ? -6.642 4.787 9.739 1.00 85.12 84 SER A N 1
ATOM 613 C CA . SER A 1 84 ? -7.659 3.780 9.419 1.00 85.12 84 SER A CA 1
ATOM 614 C C . SER A 1 84 ? -8.339 3.268 10.682 1.00 85.12 84 SER A C 1
ATOM 616 O O . SER A 1 84 ? -7.775 3.349 11.774 1.00 85.12 84 SER A O 1
ATOM 618 N N . PHE A 1 85 ? -9.527 2.674 10.542 1.00 90.31 85 PHE A N 1
ATOM 619 C CA . PHE A 1 85 ? -10.229 2.094 11.687 1.00 90.31 85 PHE A CA 1
ATOM 620 C C . PHE A 1 85 ? -9.379 1.045 12.429 1.00 90.31 85 PHE A C 1
ATOM 622 O O . PHE A 1 85 ? -9.337 1.033 13.656 1.00 90.31 85 PHE A O 1
ATOM 629 N N . ALA A 1 86 ? -8.622 0.239 11.681 1.00 88.38 86 ALA A N 1
ATOM 630 C CA . ALA A 1 86 ? -7.772 -0.815 12.228 1.00 88.38 86 ALA A CA 1
ATOM 631 C C . ALA A 1 86 ? -6.574 -0.291 13.038 1.00 88.38 86 ALA A C 1
ATOM 633 O O . ALA A 1 86 ? -6.057 -0.990 13.907 1.00 88.38 86 ALA A O 1
ATOM 634 N N . THR A 1 87 ? -6.105 0.923 12.747 1.00 87.12 87 THR A N 1
ATOM 635 C CA . THR A 1 87 ? -4.816 1.434 13.237 1.00 87.12 87 THR A CA 1
ATOM 636 C C . THR A 1 87 ? -4.931 2.689 14.097 1.00 87.12 87 THR A C 1
ATOM 638 O O . THR A 1 87 ? -3.975 3.036 14.788 1.00 87.12 87 THR A O 1
ATOM 641 N N . SER A 1 88 ? -6.068 3.389 14.051 1.00 91.88 88 SER A N 1
ATOM 642 C CA . SER A 1 88 ? -6.306 4.641 14.784 1.00 91.88 88 SER A CA 1
ATOM 643 C C . SER A 1 88 ? -7.134 4.473 16.056 1.00 91.88 88 SER A C 1
ATOM 645 O O . SER A 1 88 ? -7.206 5.412 16.846 1.00 91.88 88 SER A O 1
ATOM 647 N N . TYR A 1 89 ? -7.736 3.302 16.279 1.00 93.25 89 TYR A N 1
ATOM 648 C CA . TYR A 1 89 ? -8.573 3.032 17.448 1.00 93.25 89 TYR A CA 1
ATOM 649 C C . TYR A 1 89 ? -8.057 1.824 18.245 1.00 93.25 89 TYR A C 1
ATOM 651 O O . TYR A 1 89 ? -7.526 0.890 17.647 1.00 93.25 89 TYR A O 1
ATOM 659 N N . PRO A 1 90 ? -8.218 1.803 19.578 1.00 95.69 90 PRO A N 1
ATOM 660 C CA . PRO A 1 90 ? -7.945 0.627 20.407 1.00 95.69 90 PRO A CA 1
ATOM 661 C C . PRO A 1 90 ? -8.777 -0.603 20.008 1.00 95.69 90 PRO A C 1
ATOM 663 O O . PRO A 1 90 ? -9.904 -0.470 19.533 1.00 95.69 90 PRO A O 1
ATOM 666 N N . ALA A 1 91 ? -8.233 -1.807 20.207 1.00 95.88 91 ALA A N 1
ATOM 667 C CA . ALA A 1 91 ? -8.853 -3.056 19.745 1.00 95.88 91 ALA A CA 1
ATOM 668 C C . ALA A 1 91 ? -10.204 -3.367 20.417 1.00 95.88 91 ALA A C 1
ATOM 670 O O . ALA A 1 91 ? -11.102 -3.920 19.787 1.00 95.88 91 ALA A O 1
ATOM 671 N N . ASP A 1 92 ? -10.364 -2.990 21.681 1.00 97.38 92 ASP A N 1
ATOM 672 C CA . ASP A 1 92 ? -11.611 -3.094 22.440 1.00 97.38 92 ASP A CA 1
ATOM 673 C C . ASP A 1 92 ? -12.705 -2.179 21.869 1.00 97.38 92 ASP A C 1
ATOM 675 O O . ASP A 1 92 ? -13.850 -2.607 21.696 1.00 97.38 92 ASP A O 1
ATOM 679 N N . LEU A 1 93 ? -12.346 -0.947 21.494 1.00 97.00 93 LEU A N 1
ATOM 680 C CA . LEU A 1 93 ? -13.261 -0.027 20.821 1.00 97.00 93 LEU A CA 1
ATOM 681 C C . LEU A 1 93 ? -13.631 -0.543 19.429 1.00 97.00 93 LEU A C 1
ATOM 683 O O . LEU A 1 93 ? -14.806 -0.521 19.065 1.00 97.00 93 LEU A O 1
ATOM 687 N N . GLN A 1 94 ? -12.649 -1.049 18.677 1.00 96.88 94 GLN A N 1
ATOM 688 C CA . GLN A 1 94 ? -12.902 -1.652 17.371 1.00 96.88 94 GLN A CA 1
ATOM 689 C C . GLN A 1 94 ? -13.915 -2.799 17.482 1.00 96.88 94 GLN A C 1
ATOM 691 O O . GLN A 1 94 ? -14.902 -2.830 16.751 1.00 96.88 94 GLN A O 1
ATOM 696 N N . HIS A 1 95 ? -13.710 -3.703 18.443 1.00 97.44 95 HIS A N 1
ATOM 697 C CA . HIS A 1 95 ? -14.612 -4.822 18.695 1.00 97.44 95 HIS A CA 1
ATOM 698 C C . HIS A 1 95 ? -16.019 -4.346 19.077 1.00 97.44 95 HIS A C 1
ATOM 700 O O . HIS A 1 95 ? -17.003 -4.844 18.536 1.00 97.44 95 HIS A O 1
ATOM 706 N N . SER A 1 96 ? -16.120 -3.359 19.969 1.00 97.44 96 SER A N 1
ATOM 707 C CA . SER A 1 96 ? -17.405 -2.821 20.433 1.00 97.44 96 SER A CA 1
ATOM 708 C C . SER A 1 96 ? -18.218 -2.207 19.290 1.00 97.44 96 SER A C 1
ATOM 710 O O . SER A 1 96 ? -19.412 -2.471 19.169 1.00 97.44 96 SER A O 1
ATOM 712 N N . VAL A 1 97 ? -17.566 -1.440 18.411 1.00 97.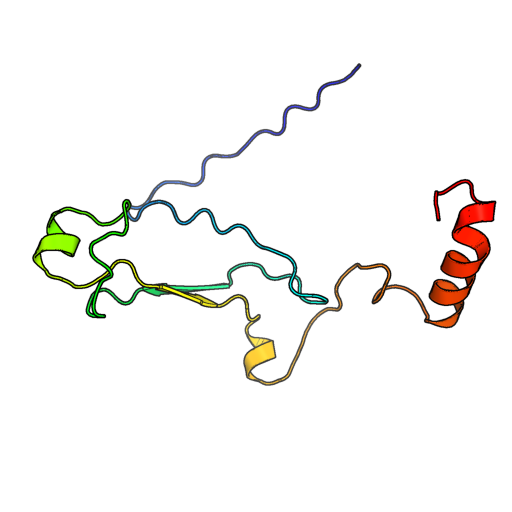00 97 VAL A N 1
ATOM 713 C CA . VAL A 1 97 ? -18.208 -0.848 17.227 1.00 97.00 97 VAL A CA 1
ATOM 714 C C . VAL A 1 97 ? -18.685 -1.926 16.254 1.00 97.00 97 VAL A C 1
ATOM 716 O O . VAL A 1 97 ? -19.780 -1.803 15.713 1.00 97.00 97 VAL A O 1
ATOM 719 N N . LEU A 1 98 ? -17.898 -2.987 16.047 1.00 96.06 98 LEU A N 1
ATOM 720 C CA . LEU A 1 98 ? -18.280 -4.090 15.162 1.00 96.06 98 LEU A CA 1
ATOM 721 C C . LEU A 1 98 ? -19.453 -4.909 15.719 1.00 96.06 98 LEU A C 1
ATOM 723 O O . LEU A 1 98 ? -20.311 -5.325 14.949 1.00 96.06 98 LEU A O 1
ATOM 727 N N . GLN A 1 99 ? -19.524 -5.116 17.038 1.00 97.25 99 GLN A N 1
ATOM 728 C CA . GLN A 1 99 ? -20.651 -5.820 17.666 1.00 97.25 99 GLN A CA 1
ATOM 729 C C . GLN A 1 99 ? -21.959 -5.029 17.573 1.00 97.25 99 GLN A C 1
ATOM 731 O O . GLN A 1 99 ? -23.009 -5.613 17.338 1.00 97.25 99 GLN A O 1
ATOM 736 N N . ALA A 1 100 ? -21.891 -3.706 17.718 1.00 97.00 100 ALA A N 1
ATOM 737 C CA . ALA A 1 100 ? -23.056 -2.827 17.643 1.00 97.00 100 ALA A CA 1
ATOM 738 C C . ALA A 1 100 ? -23.364 -2.334 16.213 1.00 97.00 100 ALA A C 1
ATOM 740 O O . ALA A 1 100 ? -24.222 -1.472 16.030 1.00 97.00 100 ALA A O 1
ATOM 741 N N . TRP A 1 101 ? -22.675 -2.848 15.187 1.00 97.19 101 TRP A N 1
ATOM 742 C CA . TRP A 1 101 ? -22.741 -2.302 13.826 1.00 97.19 101 TRP A CA 1
ATOM 743 C C . TRP A 1 101 ? -24.164 -2.300 13.256 1.00 97.19 101 TRP A C 1
ATOM 745 O O . TRP A 1 101 ? -24.632 -1.286 12.731 1.00 97.19 101 TRP A O 1
ATOM 755 N N . THR A 1 102 ? -24.887 -3.407 13.435 1.00 97.38 102 THR A N 1
ATOM 756 C CA . THR A 1 102 ? -26.290 -3.534 13.020 1.00 97.38 102 THR A CA 1
ATOM 757 C C . THR A 1 102 ? -27.241 -2.724 13.890 1.00 97.38 102 THR A C 1
ATOM 759 O O . THR A 1 102 ? -28.235 -2.209 13.383 1.00 97.38 102 THR A O 1
ATOM 762 N N . ASP A 1 103 ? -26.925 -2.548 15.175 1.00 97.25 103 ASP A N 1
ATOM 763 C CA . ASP A 1 103 ? -27.732 -1.752 16.109 1.00 97.25 103 ASP A CA 1
ATOM 764 C C . ASP A 1 103 ? -27.683 -0.258 15.760 1.00 97.25 103 ASP A C 1
ATOM 766 O O . ASP A 1 103 ? -28.649 0.475 15.971 1.00 97.25 103 ASP A O 1
ATOM 770 N N . TYR A 1 104 ? -26.582 0.193 15.151 1.00 94.75 104 TYR A N 1
ATOM 771 C CA . TYR A 1 104 ? -26.463 1.528 14.560 1.00 94.75 104 TYR A CA 1
ATOM 772 C C . TYR A 1 104 ? -27.239 1.688 13.242 1.00 94.75 104 TYR A C 1
ATOM 774 O O . TYR A 1 104 ? -27.349 2.804 12.733 1.00 94.75 104 TYR A O 1
ATOM 782 N N . GLY A 1 105 ? -27.790 0.602 12.690 1.00 96.44 105 GLY A N 1
ATOM 783 C CA . GLY A 1 105 ? -28.555 0.597 11.443 1.00 96.44 105 GLY A CA 1
ATOM 784 C C . GLY A 1 105 ? -27.723 0.357 10.181 1.00 96.44 105 GLY A C 1
ATOM 785 O O . GLY A 1 105 ? -28.231 0.566 9.078 1.00 96.44 105 GLY A O 1
ATOM 786 N N . PHE A 1 106 ? -26.463 -0.073 10.311 1.00 96.06 106 PHE A N 1
ATOM 787 C CA . PHE A 1 106 ? -25.659 -0.499 9.165 1.00 96.06 106 PHE A CA 1
ATOM 788 C C . PHE A 1 106 ? -25.951 -1.965 8.791 1.00 96.06 106 PHE A C 1
ATOM 790 O O . PHE A 1 106 ? -26.307 -2.764 9.659 1.00 96.06 106 PHE A O 1
ATOM 797 N N . PRO A 1 107 ? -25.824 -2.346 7.506 1.00 90.44 107 PRO A N 1
ATOM 798 C CA . PRO A 1 107 ? -26.032 -3.727 7.080 1.00 90.44 107 PRO A CA 1
ATOM 799 C C . PRO A 1 107 ? -24.945 -4.662 7.630 1.00 90.44 107 PRO A C 1
ATOM 801 O O . PRO A 1 107 ? -23.800 -4.240 7.821 1.00 90.44 107 PRO A O 1
ATOM 804 N N . ALA A 1 108 ? -25.339 -5.918 7.861 1.00 78.81 108 ALA A N 1
ATOM 805 C CA . ALA A 1 108 ? -24.451 -7.024 8.228 1.00 78.81 108 ALA A CA 1
ATOM 806 C C . ALA A 1 108 ? -23.621 -7.521 7.036 1.00 78.81 108 ALA A C 1
ATOM 808 O O . ALA A 1 108 ? -24.142 -7.476 5.896 1.00 78.81 108 ALA A O 1
#

Radius of gyration: 21.59 Å; chains: 1; bounding box: 46×30×55 Å

Sequence (108 aa):
MLRRHAQVLPIAMGPQPDVEVLALDVPGRLCVVVRHYPFPDAPGIPMVPYLTEADKNRGSGGKSILSCLLPGQLDGTCTGSPASFATSYPADLQHSVLQAWTDYGFPA

Foldseek 3Di:
DDDDDDDDDDDDDDDDDDDPDPDDDDDKDPFDFPDKAWDFAAQDDLPDPPDDPVSNVSRGTPDMDTDSDDPCVVVVDDDDTDPDLVTVDDPVVSVVCVVCVVVVVHDD

Organism: NCBI:txid2760662

pLDDT: mean 72.75, std 22.34, range [26.72, 97.44]